Protein AF-A0A8X7Q4K1-F1 (afdb_monomer_lite)

pLDDT: mean 72.25, std 8.89, range [48.28, 85.38]

Organism: Brassica carinata (NCBI:txid52824)

Radius of gyration: 15.65 Å; chains: 1; bounding box: 35×26×43 Å

InterPro domains:
  IPR004314 Neprosin [PS52045] (13-93)
  IPR053168 Glutamic endopeptidase [PTHR31589] (13-80)

Structure (mmCIF, N/CA/C/O backbone):
data_AF-A0A8X7Q4K1-F1
#
_entry.id   AF-A0A8X7Q4K1-F1
#
loop_
_atom_site.group_PDB
_atom_site.id
_atom_site.type_symbol
_atom_site.label_atom_id
_atom_site.label_alt_id
_atom_site.label_comp_id
_atom_site.label_asym_id
_atom_site.label_entity_id
_atom_site.label_seq_id
_atom_site.pdbx_PDB_ins_code
_atom_site.Cartn_x
_atom_site.Cartn_y
_atom_site.Cartn_z
_atom_site.occupancy
_atom_site.B_iso_or_equiv
_atom_site.auth_seq_id
_atom_site.auth_comp_id
_atom_site.auth_asym_id
_atom_site.auth_atom_id
_atom_site.pdbx_PDB_model_num
ATOM 1 N N . MET A 1 1 ? 11.407 1.332 -17.700 1.00 60.00 1 MET A N 1
ATOM 2 C CA . MET A 1 1 ? 11.574 1.953 -16.360 1.00 60.00 1 MET A CA 1
ATOM 3 C C . MET A 1 1 ? 11.143 0.939 -15.308 1.00 60.00 1 MET A C 1
ATOM 5 O O . MET A 1 1 ? 10.338 0.078 -15.637 1.00 60.00 1 MET A O 1
ATOM 9 N N . ARG A 1 2 ? 11.702 0.976 -14.092 1.00 66.12 2 ARG A N 1
ATOM 10 C CA . ARG A 1 2 ? 11.367 0.019 -13.020 1.00 66.12 2 ARG A CA 1
ATOM 11 C C . ARG A 1 2 ? 10.381 0.664 -12.052 1.00 66.12 2 ARG A C 1
ATOM 13 O O . ARG A 1 2 ? 10.670 1.751 -11.549 1.00 66.12 2 ARG A O 1
ATOM 20 N N . TYR A 1 3 ? 9.254 0.005 -11.798 1.00 70.81 3 TYR A N 1
ATOM 21 C CA . TYR A 1 3 ? 8.247 0.476 -10.847 1.00 70.81 3 TYR A CA 1
ATOM 22 C C . TYR A 1 3 ? 8.040 -0.558 -9.751 1.00 70.81 3 TYR A C 1
ATOM 24 O O . TYR A 1 3 ? 8.042 -1.766 -9.993 1.00 70.81 3 TYR A O 1
ATOM 32 N N . CYS A 1 4 ? 7.839 -0.062 -8.539 1.00 73.75 4 CYS A N 1
ATOM 33 C CA . CYS A 1 4 ? 7.501 -0.869 -7.387 1.00 73.75 4 CYS A CA 1
ATOM 34 C C . CYS A 1 4 ? 6.325 -0.254 -6.654 1.00 73.75 4 CYS A C 1
ATOM 36 O O . CYS A 1 4 ? 6.291 0.949 -6.399 1.00 73.75 4 CYS A O 1
ATOM 38 N N . VAL A 1 5 ? 5.364 -1.099 -6.313 1.00 74.81 5 VAL A N 1
ATOM 39 C CA . VAL A 1 5 ? 4.261 -0.744 -5.433 1.00 74.81 5 VAL A CA 1
ATOM 40 C C . VAL A 1 5 ? 4.500 -1.448 -4.113 1.00 74.81 5 VAL A C 1
ATOM 42 O O . VAL A 1 5 ? 4.535 -2.676 -4.055 1.00 74.81 5 VAL A O 1
ATOM 45 N N . GLN A 1 6 ? 4.650 -0.669 -3.050 1.00 76.06 6 GLN A N 1
ATOM 46 C CA . GLN A 1 6 ? 4.791 -1.175 -1.695 1.00 76.06 6 GLN A CA 1
ATOM 47 C C . GLN A 1 6 ? 3.575 -0.756 -0.877 1.00 76.06 6 GLN A C 1
ATOM 49 O O . GLN A 1 6 ? 3.265 0.424 -0.746 1.00 76.06 6 GLN A O 1
ATOM 54 N N . MET A 1 7 ? 2.890 -1.732 -0.301 1.00 77.12 7 MET A N 1
ATOM 55 C CA . MET A 1 7 ? 1.711 -1.526 0.525 1.00 77.12 7 MET A CA 1
ATOM 56 C C . MET A 1 7 ? 2.011 -1.934 1.961 1.00 77.12 7 MET A C 1
ATOM 58 O O . MET A 1 7 ? 2.500 -3.036 2.216 1.00 77.12 7 MET A O 1
ATOM 62 N N . HIS A 1 8 ? 1.716 -1.034 2.895 1.00 73.12 8 HIS A N 1
ATOM 63 C CA . HIS A 1 8 ? 1.879 -1.225 4.331 1.00 73.12 8 HIS A CA 1
ATOM 64 C C . HIS A 1 8 ? 0.517 -1.110 5.005 1.00 73.12 8 HIS A C 1
ATOM 66 O O . HIS A 1 8 ? -0.197 -0.114 4.862 1.00 73.12 8 HIS A O 1
ATOM 72 N N . PHE A 1 9 ? 0.158 -2.137 5.766 1.00 71.38 9 PHE A N 1
ATOM 73 C CA . PHE A 1 9 ? -1.064 -2.163 6.550 1.00 71.38 9 PHE A CA 1
ATOM 74 C C . PHE A 1 9 ? -0.759 -2.437 8.017 1.00 71.38 9 PHE A C 1
ATOM 76 O O . PHE A 1 9 ? -0.055 -3.390 8.368 1.00 71.38 9 PHE A O 1
ATOM 83 N N . LYS A 1 10 ? -1.326 -1.594 8.881 1.00 68.00 10 LYS A N 1
ATOM 84 C CA . LYS A 1 10 ? -1.154 -1.676 10.324 1.00 68.00 10 LYS A CA 1
ATOM 85 C C . LYS A 1 10 ? -2.493 -1.512 11.030 1.00 68.00 10 LYS A C 1
ATOM 87 O O . LYS A 1 10 ? -3.146 -0.474 10.928 1.00 68.00 10 LYS A O 1
ATOM 92 N N . ILE A 1 11 ? -2.844 -2.504 11.838 1.00 62.22 11 ILE A N 1
ATOM 93 C CA . ILE A 1 11 ? -3.899 -2.380 12.846 1.00 62.22 11 ILE A CA 1
ATOM 94 C C . ILE A 1 11 ? -3.203 -2.306 14.201 1.00 62.22 11 ILE A C 1
ATOM 96 O O . ILE A 1 11 ? -2.414 -3.185 14.547 1.00 62.22 11 ILE A O 1
ATOM 100 N N . SER A 1 12 ? -3.456 -1.238 14.953 1.00 59.00 12 SER A N 1
ATOM 101 C CA . SER A 1 12 ? -2.985 -1.110 16.328 1.00 59.00 12 SER A CA 1
ATOM 102 C C . SER A 1 12 ? -4.139 -1.426 17.277 1.00 59.00 12 SER A C 1
ATOM 104 O O . SER A 1 12 ? -4.801 -0.504 17.740 1.00 59.00 12 SER A O 1
ATOM 106 N N . GLU A 1 13 ? -4.362 -2.711 17.557 1.00 59.31 13 GLU A N 1
ATOM 107 C CA . GLU A 1 13 ? -5.091 -3.169 18.749 1.00 59.31 13 GLU A CA 1
ATOM 108 C C . GLU A 1 13 ? -4.060 -3.332 1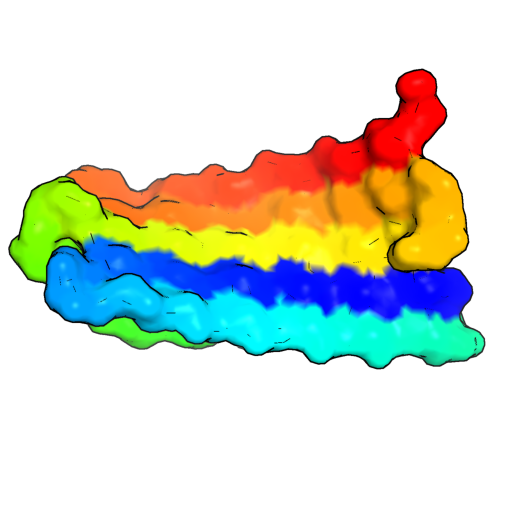9.873 1.00 59.31 13 GLU A C 1
ATOM 110 O O . GLU A 1 13 ? -2.975 -3.871 19.636 1.00 59.31 13 GLU A O 1
ATOM 115 N N . GLN A 1 14 ? -4.341 -2.840 21.083 1.00 51.59 14 GLN A N 1
ATOM 116 C CA . GLN A 1 14 ? -3.339 -2.743 22.162 1.00 51.59 14 GLN A CA 1
ATOM 117 C C . GLN A 1 14 ? -2.686 -4.078 22.586 1.00 51.59 14 GLN A C 1
ATOM 119 O O . GLN A 1 14 ? -1.705 -4.060 23.326 1.00 51.59 14 GLN A O 1
ATOM 124 N N . ILE A 1 15 ? -3.178 -5.222 22.102 1.00 52.47 15 ILE A N 1
ATOM 125 C CA . ILE A 1 15 ? -2.721 -6.559 22.502 1.00 52.47 15 ILE A CA 1
ATOM 126 C C . ILE A 1 15 ? -1.860 -7.244 21.419 1.00 52.47 15 ILE A C 1
ATOM 128 O O . ILE A 1 15 ? -0.967 -8.018 21.756 1.00 52.47 15 ILE A O 1
ATOM 132 N N . LEU A 1 16 ? -2.035 -6.933 20.126 1.00 53.41 16 LEU A N 1
ATOM 133 C CA . LEU A 1 16 ? -1.236 -7.513 19.035 1.00 53.41 16 LEU A CA 1
ATOM 134 C C . LEU A 1 16 ? -0.917 -6.458 17.970 1.00 53.41 16 LEU A C 1
ATOM 136 O O . LEU A 1 16 ? -1.756 -6.076 17.157 1.00 53.41 16 LEU A O 1
ATOM 140 N N . ARG A 1 17 ? 0.350 -6.029 17.918 1.00 60.19 17 ARG A N 1
ATOM 141 C CA . ARG A 1 17 ? 0.886 -5.240 16.800 1.00 60.19 17 ARG A CA 1
ATOM 142 C C . ARG A 1 17 ? 1.054 -6.146 15.580 1.00 60.19 17 ARG A C 1
ATOM 144 O O . ARG A 1 17 ? 2.133 -6.696 15.365 1.00 60.19 17 ARG A O 1
ATOM 151 N N . LYS A 1 18 ? -0.004 -6.320 14.787 1.00 63.91 18 LYS A N 1
ATOM 152 C CA . LYS A 1 18 ? 0.076 -7.063 13.525 1.00 63.91 18 LYS A CA 1
ATOM 153 C C . LYS A 1 18 ? 0.437 -6.119 12.380 1.00 63.91 18 LYS A C 1
ATOM 155 O O . LYS A 1 18 ? -0.230 -5.108 12.157 1.00 63.91 18 LYS A O 1
ATOM 160 N N . TRP A 1 19 ? 1.491 -6.478 11.657 1.00 66.81 19 TRP A N 1
ATOM 161 C CA . TRP A 1 19 ? 1.981 -5.764 10.482 1.00 66.81 19 TRP A CA 1
ATOM 162 C C . TRP A 1 19 ? 1.789 -6.654 9.260 1.00 66.81 19 TRP A C 1
ATOM 164 O O . TRP A 1 19 ? 2.119 -7.840 9.308 1.00 66.81 19 TRP A O 1
ATOM 174 N N . ALA A 1 20 ? 1.252 -6.094 8.182 1.00 73.38 20 ALA A N 1
ATOM 175 C CA . ALA A 1 20 ? 1.179 -6.769 6.896 1.00 73.38 20 ALA A CA 1
ATOM 176 C C . ALA A 1 20 ? 1.797 -5.864 5.831 1.00 73.38 20 ALA A C 1
ATOM 178 O O . ALA A 1 20 ? 1.359 -4.729 5.647 1.00 73.38 20 ALA A O 1
ATOM 179 N N . ASN A 1 21 ? 2.809 -6.387 5.141 1.00 79.25 21 ASN A N 1
ATOM 180 C CA . ASN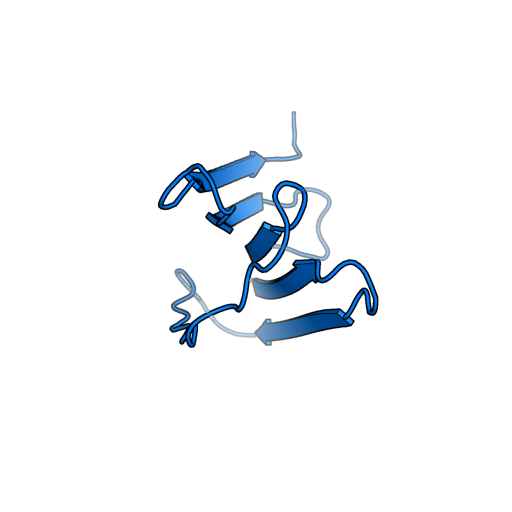 A 1 21 ? 3.500 -5.697 4.061 1.00 79.25 21 ASN A CA 1
ATOM 181 C C . ASN A 1 21 ? 3.376 -6.532 2.789 1.00 79.25 21 ASN A C 1
ATOM 183 O O . ASN A 1 21 ? 3.528 -7.753 2.834 1.00 79.25 21 ASN A O 1
ATOM 187 N N . ALA A 1 22 ? 3.124 -5.872 1.666 1.00 79.25 22 ALA A N 1
ATOM 188 C CA . ALA A 1 22 ? 3.129 -6.483 0.344 1.00 79.25 22 ALA A CA 1
ATOM 189 C C . ALA A 1 22 ? 3.928 -5.602 -0.617 1.00 79.25 22 ALA A C 1
ATOM 191 O O . ALA A 1 22 ? 3.836 -4.376 -0.559 1.00 79.25 22 ALA A O 1
ATOM 192 N N . ILE A 1 23 ? 4.720 -6.228 -1.487 1.00 83.50 23 ILE A N 1
ATOM 193 C CA . ILE A 1 23 ? 5.541 -5.542 -2.486 1.00 83.50 23 ILE A CA 1
ATOM 194 C C . ILE 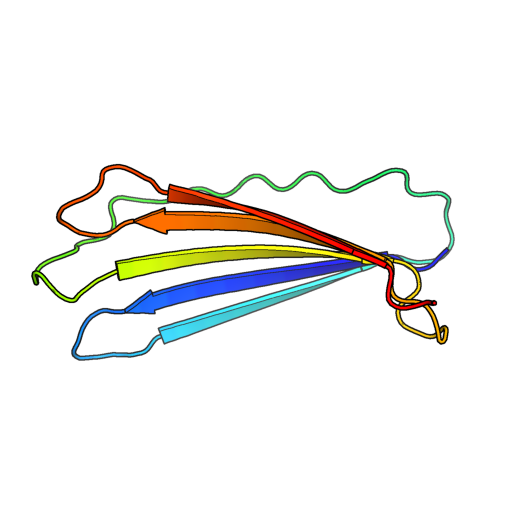A 1 23 ? 5.296 -6.208 -3.836 1.00 83.50 23 ILE A C 1
ATOM 196 O O . ILE A 1 23 ? 5.395 -7.428 -3.951 1.00 83.50 23 ILE A O 1
ATOM 200 N N . ALA A 1 24 ? 4.983 -5.402 -4.845 1.00 82.38 24 ALA A N 1
ATOM 201 C CA . ALA A 1 24 ? 4.862 -5.827 -6.231 1.00 82.38 24 ALA A CA 1
ATOM 202 C C . ALA A 1 24 ? 5.862 -5.054 -7.093 1.00 82.38 24 ALA A C 1
ATOM 204 O O . ALA A 1 24 ? 5.990 -3.836 -6.964 1.00 82.38 24 ALA A O 1
ATOM 205 N N . TYR A 1 25 ? 6.555 -5.768 -7.977 1.00 81.69 25 TYR A N 1
ATOM 206 C CA . TYR A 1 25 ? 7.597 -5.222 -8.840 1.00 81.69 25 TYR A CA 1
ATOM 207 C C . TYR A 1 25 ? 7.296 -5.539 -10.301 1.00 81.69 25 TYR A C 1
ATOM 209 O O . TYR A 1 25 ? 6.932 -6.670 -10.624 1.00 81.69 25 TYR A O 1
ATOM 217 N N . VAL A 1 26 ? 7.472 -4.544 -11.170 1.00 81.56 26 VAL A N 1
ATOM 218 C CA . VAL A 1 26 ? 7.324 -4.695 -12.620 1.00 81.56 26 VAL A CA 1
ATOM 219 C C . VAL A 1 26 ? 8.477 -4.013 -13.361 1.00 81.56 26 VA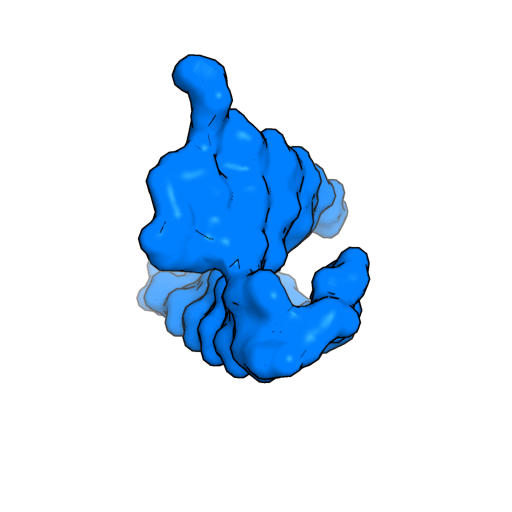L A C 1
ATOM 221 O O . VAL A 1 26 ? 8.956 -2.941 -12.979 1.00 81.56 26 VAL A O 1
ATOM 224 N N . GLU A 1 27 ? 8.925 -4.651 -14.441 1.00 81.94 27 GLU A N 1
ATOM 225 C CA . GLU A 1 27 ? 10.029 -4.210 -15.299 1.00 81.94 27 GLU A CA 1
ATOM 226 C C . GLU A 1 27 ? 9.701 -4.504 -16.773 1.00 81.94 27 GLU A C 1
ATOM 228 O O . GLU A 1 27 ? 8.743 -5.213 -17.071 1.00 81.94 27 GLU A O 1
ATOM 233 N N . GLY A 1 28 ? 10.475 -3.933 -17.698 1.00 77.00 28 GLY A N 1
ATOM 234 C CA . GLY A 1 28 ? 10.467 -4.305 -19.117 1.00 77.00 28 GLY A CA 1
ATOM 235 C C . GLY A 1 28 ? 9.587 -3.442 -20.018 1.00 77.00 28 GLY A C 1
ATOM 236 O O . GLY A 1 28 ? 9.876 -3.354 -21.203 1.00 77.00 28 GLY A O 1
ATOM 237 N N . ASP A 1 29 ? 8.609 -2.733 -19.454 1.00 79.25 29 ASP A N 1
ATOM 238 C CA . ASP A 1 29 ? 7.623 -1.959 -20.217 1.00 79.25 29 ASP A CA 1
ATOM 239 C C . ASP A 1 29 ? 7.488 -0.496 -19.757 1.00 79.25 29 ASP A C 1
ATOM 241 O O . ASP A 1 29 ? 8.113 -0.038 -18.786 1.00 79.25 29 ASP A O 1
ATOM 245 N N . ASN A 1 30 ? 6.668 0.254 -20.498 1.00 77.88 30 ASN A N 1
ATOM 246 C CA . ASN A 1 30 ? 6.251 1.611 -20.160 1.00 77.88 30 ASN A CA 1
ATOM 247 C C . ASN A 1 30 ? 4.982 1.572 -19.299 1.00 77.88 30 ASN A C 1
ATOM 249 O O . ASN A 1 30 ? 3.883 1.344 -19.799 1.00 77.88 30 ASN A O 1
ATOM 253 N N . TYR A 1 31 ? 5.135 1.830 -18.000 1.00 75.88 31 TYR A N 1
ATOM 254 C CA . TYR A 1 31 ? 4.026 1.908 -17.049 1.00 75.88 31 TYR A CA 1
ATOM 255 C C . TYR A 1 31 ? 3.762 3.367 -16.666 1.00 75.88 31 TYR A C 1
ATOM 257 O O . TYR A 1 31 ? 4.690 4.112 -16.365 1.00 75.88 31 TYR A O 1
ATOM 265 N N . TYR A 1 32 ? 2.494 3.777 -16.650 1.00 76.69 32 TYR A N 1
ATOM 266 C CA . TYR A 1 32 ? 2.099 5.177 -16.420 1.00 76.69 32 TYR A CA 1
ATOM 267 C C . TYR A 1 32 ? 1.529 5.437 -15.020 1.00 76.69 32 TYR A C 1
ATOM 269 O O . TYR A 1 32 ? 1.216 6.572 -14.671 1.00 76.69 32 TYR A O 1
ATOM 277 N N . GLY A 1 33 ? 1.384 4.394 -14.206 1.00 71.94 33 GLY A N 1
ATOM 278 C CA . GLY A 1 33 ? 0.844 4.494 -12.858 1.00 71.94 33 GLY A CA 1
ATOM 279 C C . GLY A 1 33 ? 0.461 3.132 -12.297 1.00 71.94 33 GLY A C 1
ATOM 280 O O . GLY A 1 33 ? 0.650 2.100 -12.941 1.00 71.94 33 GLY A O 1
ATOM 281 N N . ALA A 1 34 ? -0.102 3.140 -11.093 1.00 73.50 34 ALA A N 1
ATOM 282 C CA . ALA A 1 34 ? -0.624 1.954 -10.432 1.00 73.50 34 ALA A CA 1
ATOM 283 C C . ALA A 1 34 ? -2.050 2.212 -9.944 1.00 73.50 34 ALA A C 1
ATOM 285 O O . ALA A 1 34 ? -2.365 3.297 -9.454 1.00 73.50 34 ALA A O 1
ATOM 286 N N . LYS A 1 35 ? -2.907 1.195 -10.048 1.00 76.19 35 LYS A N 1
ATOM 287 C CA . LYS A 1 35 ? -4.245 1.198 -9.458 1.00 76.19 35 LYS A CA 1
ATOM 288 C C . LYS A 1 35 ? -4.351 0.032 -8.489 1.00 76.19 35 LYS A C 1
ATOM 290 O O . LYS A 1 35 ? -4.192 -1.117 -8.886 1.00 76.19 35 LYS A O 1
ATOM 295 N N . ALA A 1 36 ? -4.655 0.333 -7.234 1.00 72.50 36 ALA A N 1
ATOM 296 C CA . ALA A 1 36 ? -4.939 -0.658 -6.207 1.00 72.50 36 ALA A CA 1
ATOM 297 C C . ALA A 1 36 ? -6.366 -0.456 -5.693 1.00 72.50 36 ALA A C 1
ATOM 299 O O . ALA A 1 36 ? -6.822 0.675 -5.537 1.00 72.50 36 ALA A O 1
ATOM 300 N N . THR A 1 37 ? -7.075 -1.554 -5.439 1.00 71.31 37 THR A N 1
ATOM 301 C CA . THR A 1 37 ? -8.367 -1.537 -4.742 1.00 71.31 37 THR A CA 1
ATOM 302 C C . THR A 1 37 ? -8.186 -2.266 -3.428 1.00 71.31 37 THR A C 1
ATOM 304 O O . THR A 1 37 ? -7.703 -3.396 -3.415 1.00 71.31 37 THR A O 1
ATOM 307 N N . ILE A 1 38 ? -8.547 -1.620 -2.324 1.00 71.50 38 ILE A N 1
ATOM 308 C CA . ILE A 1 38 ? -8.369 -2.179 -0.989 1.00 71.50 38 ILE A CA 1
ATOM 309 C C . ILE A 1 38 ? -9.711 -2.187 -0.282 1.00 71.50 38 ILE A C 1
ATOM 311 O O . ILE A 1 38 ? -10.358 -1.151 -0.152 1.00 71.50 38 ILE A O 1
ATOM 315 N N . ASN A 1 39 ? -10.093 -3.357 0.217 1.00 67.94 39 ASN A N 1
ATOM 316 C CA . ASN A 1 39 ? -11.290 -3.512 1.026 1.00 67.94 39 ASN A CA 1
ATOM 317 C C . ASN A 1 39 ? -10.920 -3.427 2.506 1.00 67.94 39 ASN A C 1
ATOM 319 O O . ASN A 1 39 ? -10.159 -4.254 3.010 1.00 67.94 39 ASN A O 1
ATOM 323 N N . VAL A 1 40 ? -11.480 -2.442 3.207 1.00 65.75 40 VAL A N 1
ATOM 324 C CA . VAL A 1 40 ? -11.350 -2.314 4.662 1.00 65.75 40 VAL A CA 1
ATOM 325 C C . VAL A 1 40 ? -12.645 -2.771 5.305 1.00 65.75 40 VAL A C 1
ATOM 327 O O . VAL A 1 40 ? -13.673 -2.105 5.202 1.00 65.75 40 VAL A O 1
ATOM 330 N N . TRP A 1 41 ? -12.599 -3.903 5.997 1.00 60.81 41 TRP A N 1
ATOM 331 C CA . TRP A 1 41 ? -13.756 -4.423 6.715 1.00 60.81 41 TRP A CA 1
ATOM 332 C C . TRP A 1 41 ? -13.701 -3.999 8.181 1.00 60.81 41 TRP A C 1
ATOM 334 O O . TRP A 1 41 ? -12.762 -4.362 8.882 1.00 60.81 41 TRP A O 1
ATOM 344 N N . LYS A 1 42 ? -14.711 -3.219 8.606 1.00 62.28 42 LYS A N 1
ATOM 345 C CA . LYS A 1 42 ? -15.068 -2.848 9.995 1.00 62.28 42 LYS A CA 1
ATOM 346 C C . LYS A 1 42 ? -13.942 -3.069 11.029 1.00 62.28 42 LYS A C 1
ATOM 348 O O . LYS A 1 42 ? -14.019 -4.028 11.803 1.00 62.28 42 LYS A O 1
ATOM 353 N N . PRO A 1 43 ? -12.919 -2.197 11.073 1.00 61.94 43 PRO A N 1
ATOM 354 C CA . PRO A 1 43 ? -11.884 -2.296 12.092 1.00 61.94 43 PRO A CA 1
ATOM 355 C C . PRO A 1 43 ? -12.513 -2.076 13.473 1.00 61.94 43 PRO A C 1
ATOM 357 O O . PRO A 1 43 ? -13.206 -1.081 13.700 1.00 61.94 43 PRO A O 1
ATOM 360 N N . LYS A 1 44 ? -12.308 -3.019 14.398 1.00 64.56 44 LYS A N 1
ATOM 361 C CA . LYS A 1 44 ? -12.796 -2.905 15.776 1.00 64.56 44 LYS A CA 1
ATOM 362 C C . LYS A 1 44 ? -11.840 -2.013 16.566 1.00 64.56 44 LYS A C 1
ATOM 364 O O . LYS A 1 44 ? -10.871 -2.489 17.131 1.00 64.56 44 LYS A O 1
ATOM 369 N N . ILE A 1 45 ? -12.108 -0.711 16.600 1.00 65.31 45 ILE A N 1
ATOM 370 C CA . ILE A 1 45 ? -11.363 0.229 17.448 1.00 65.31 45 ILE A CA 1
ATOM 371 C C . ILE A 1 45 ? -12.069 0.265 18.808 1.00 65.31 45 ILE A C 1
ATOM 373 O O . ILE A 1 45 ? -13.087 0.943 18.967 1.00 65.31 45 ILE A O 1
ATOM 377 N N . GLN A 1 46 ? -11.587 -0.525 19.766 1.00 63.75 46 GLN A N 1
ATOM 378 C CA . GLN A 1 46 ? -12.221 -0.687 21.077 1.00 63.75 46 GLN A CA 1
ATOM 379 C C . GLN A 1 46 ? -11.786 0.404 22.058 1.00 63.75 46 GLN A C 1
ATOM 381 O O . GLN A 1 46 ? -12.587 0.828 22.894 1.00 63.75 46 GLN A O 1
ATOM 386 N N . GLN A 1 47 ? -10.555 0.909 21.935 1.00 69.00 47 GLN A N 1
ATOM 387 C CA . GLN A 1 47 ? -9.998 1.886 22.870 1.00 69.00 47 GLN A CA 1
ATOM 388 C C . GLN A 1 47 ? -9.736 3.262 22.249 1.00 69.00 47 GLN A C 1
ATOM 390 O O . GLN A 1 47 ? -9.546 3.420 21.047 1.00 69.00 47 GLN A O 1
ATOM 395 N N . GLN A 1 48 ? -9.684 4.293 23.097 1.00 66.75 48 GLN A N 1
ATOM 396 C CA . GLN A 1 48 ? -9.491 5.686 22.673 1.00 66.75 48 GLN A CA 1
ATOM 397 C C . GLN A 1 48 ? -8.119 5.953 22.023 1.00 66.75 48 GLN A C 1
ATOM 399 O O . GLN A 1 48 ? -7.995 6.877 21.225 1.00 66.75 48 GLN A O 1
ATOM 404 N N . HIS A 1 49 ? -7.116 5.120 22.318 1.00 73.25 49 HIS A N 1
ATOM 405 C CA . HIS A 1 49 ? -5.749 5.233 21.792 1.00 73.25 49 HIS A CA 1
ATOM 406 C C . HIS A 1 49 ? -5.457 4.277 20.622 1.00 73.25 49 HIS A C 1
ATOM 408 O O . HIS A 1 49 ? -4.321 4.204 20.153 1.00 73.25 49 HIS A O 1
ATOM 414 N N . GLU A 1 50 ? -6.455 3.531 20.150 1.00 73.25 50 GLU A N 1
ATOM 415 C CA . GLU A 1 50 ? -6.300 2.613 19.024 1.00 73.25 50 GLU A CA 1
ATOM 416 C C . GLU A 1 50 ? -6.526 3.323 17.689 1.00 73.25 50 GLU A C 1
ATOM 418 O O . GLU A 1 50 ? -7.335 4.249 17.557 1.00 73.25 50 GLU A O 1
ATOM 423 N N . PHE A 1 51 ? -5.785 2.879 16.677 1.00 75.44 51 PHE A N 1
ATOM 424 C CA . PHE A 1 51 ? -5.922 3.381 15.319 1.00 75.44 51 PHE A CA 1
ATOM 425 C C . PHE A 1 51 ? -5.643 2.285 14.294 1.00 75.44 51 PHE A C 1
ATOM 427 O O . PHE A 1 51 ? -4.812 1.398 14.496 1.00 75.44 51 PHE A O 1
ATOM 434 N N . THR A 1 52 ? -6.324 2.389 13.160 1.00 76.06 52 THR A N 1
ATOM 435 C CA . THR A 1 52 ? -5.991 1.648 11.943 1.00 76.06 52 THR A CA 1
ATOM 436 C C . THR A 1 52 ? -5.273 2.589 10.991 1.00 76.06 52 THR A C 1
ATOM 438 O O . THR A 1 52 ? -5.664 3.747 10.842 1.00 76.06 52 THR A O 1
ATOM 441 N N . PHE A 1 53 ? -4.208 2.101 10.370 1.00 81.12 53 PHE A N 1
ATOM 442 C CA . PHE A 1 53 ? -3.384 2.850 9.437 1.00 81.12 53 PHE A CA 1
ATOM 443 C C . PHE A 1 53 ? -3.130 2.017 8.187 1.00 81.12 53 PHE A C 1
ATOM 445 O O . PHE A 1 53 ? -2.720 0.856 8.264 1.00 81.12 53 PHE A O 1
ATOM 452 N N . LEU A 1 54 ? -3.359 2.632 7.036 1.00 80.38 54 LEU A N 1
ATOM 453 C CA . LEU A 1 54 ? -3.048 2.057 5.743 1.00 80.38 54 LEU A CA 1
ATOM 454 C C . LEU A 1 54 ? -2.258 3.059 4.922 1.00 80.38 54 LEU A C 1
ATOM 456 O O . LEU A 1 54 ? -2.601 4.239 4.903 1.00 80.38 54 LEU A O 1
ATOM 460 N N . GLN A 1 55 ? -1.241 2.570 4.222 1.00 83.31 55 GLN A N 1
ATOM 461 C CA . GLN A 1 55 ? -0.379 3.384 3.382 1.00 83.31 55 GLN A CA 1
ATOM 462 C C . GLN A 1 55 ? 0.072 2.583 2.160 1.00 83.31 55 GLN A C 1
ATOM 464 O O . GLN A 1 55 ? 0.375 1.391 2.246 1.00 83.31 55 GLN A O 1
ATOM 469 N N . ILE A 1 56 ? 0.117 3.245 1.014 1.00 83.00 56 ILE A N 1
ATOM 470 C CA . ILE A 1 56 ? 0.628 2.720 -0.246 1.00 83.00 56 ILE A CA 1
ATOM 471 C C . ILE A 1 56 ? 1.679 3.689 -0.755 1.00 83.00 56 ILE A C 1
ATOM 473 O O . ILE A 1 56 ? 1.477 4.901 -0.734 1.00 83.00 56 ILE A O 1
ATOM 477 N N . TRP A 1 57 ? 2.762 3.122 -1.262 1.00 83.81 57 TRP A N 1
ATOM 478 C CA . TRP A 1 57 ? 3.853 3.815 -1.914 1.00 83.81 57 TRP A CA 1
ATOM 479 C C . TRP A 1 57 ? 3.960 3.317 -3.350 1.00 83.81 57 TRP A C 1
ATOM 481 O O . TRP A 1 57 ? 4.082 2.113 -3.587 1.00 83.81 57 TRP A O 1
ATOM 491 N N . LEU A 1 58 ? 3.941 4.240 -4.305 1.00 83.00 58 LEU A N 1
ATOM 492 C CA . LEU A 1 58 ? 4.398 3.998 -5.665 1.00 83.00 58 LEU A CA 1
ATOM 493 C C . LEU A 1 58 ? 5.803 4.575 -5.789 1.00 83.00 58 LEU A C 1
ATOM 495 O O . LEU A 1 58 ? 5.993 5.784 -5.687 1.00 83.00 58 LEU A O 1
ATOM 499 N N . LEU A 1 59 ? 6.775 3.696 -6.000 1.00 81.12 59 LEU A N 1
ATOM 500 C CA . LEU A 1 59 ? 8.181 4.029 -6.149 1.00 81.12 59 LEU A CA 1
ATOM 501 C C . LEU A 1 59 ? 8.577 3.830 -7.608 1.00 81.12 59 LEU A C 1
ATOM 503 O O . LEU A 1 59 ? 8.364 2.759 -8.183 1.00 81.12 59 LEU A O 1
ATOM 507 N N . SER A 1 60 ? 9.174 4.857 -8.201 1.00 78.19 60 SER A N 1
ATOM 508 C CA . SER A 1 60 ? 9.825 4.740 -9.503 1.00 78.19 60 SER A CA 1
ATOM 509 C C . SER A 1 60 ? 11.337 4.734 -9.338 1.00 78.19 60 SER A C 1
ATOM 511 O O . SER A 1 60 ? 11.878 5.372 -8.437 1.00 78.19 60 SER A O 1
ATOM 513 N N . ASP A 1 61 ? 11.996 4.002 -10.230 1.00 75.19 61 ASP A N 1
ATOM 514 C CA . ASP A 1 61 ? 13.448 4.017 -10.389 1.00 75.19 61 ASP A CA 1
ATOM 515 C C . ASP A 1 61 ? 14.234 3.541 -9.150 1.00 75.19 61 ASP A C 1
ATOM 517 O O . ASP A 1 61 ? 15.258 4.105 -8.778 1.00 75.19 61 ASP A O 1
ATOM 521 N N . LEU A 1 62 ? 13.769 2.438 -8.542 1.00 64.50 62 LEU A N 1
ATOM 522 C CA . LEU A 1 62 ? 14.294 1.822 -7.307 1.00 64.50 62 LEU A CA 1
ATOM 523 C C . LEU A 1 62 ? 15.823 1.629 -7.214 1.00 64.50 62 LEU A C 1
ATOM 525 O O . LEU A 1 62 ? 16.337 1.426 -6.118 1.00 64.50 62 LEU A O 1
ATOM 529 N N . PHE A 1 63 ? 16.538 1.624 -8.340 1.00 65.06 63 PHE A N 1
ATOM 530 C CA . PHE A 1 63 ? 17.981 1.361 -8.406 1.00 65.06 63 PHE A CA 1
ATOM 531 C C . PHE A 1 63 ? 18.805 2.574 -8.848 1.00 65.06 63 PHE A C 1
ATOM 533 O O . PHE A 1 63 ? 20.026 2.466 -8.971 1.00 65.06 63 PHE A O 1
ATOM 540 N N . ARG A 1 64 ? 18.172 3.723 -9.104 1.00 63.59 64 ARG A N 1
ATOM 541 C CA . ARG A 1 64 ? 18.884 4.974 -9.377 1.00 63.59 64 ARG A CA 1
ATOM 542 C C . ARG A 1 64 ? 18.877 5.867 -8.144 1.00 63.59 64 ARG A C 1
ATOM 544 O O . ARG A 1 64 ? 18.058 5.729 -7.245 1.00 63.59 64 ARG A O 1
ATOM 551 N N . LYS A 1 65 ? 19.823 6.808 -8.116 1.00 63.06 65 LYS A N 1
ATOM 552 C CA . LYS A 1 65 ? 20.043 7.770 -7.021 1.00 63.06 65 LYS A CA 1
ATOM 553 C C . LYS A 1 65 ? 18.812 8.642 -6.708 1.00 63.06 65 LYS A C 1
ATOM 555 O O . LYS A 1 65 ? 18.761 9.253 -5.647 1.00 63.06 65 LYS A O 1
ATOM 560 N N . TYR 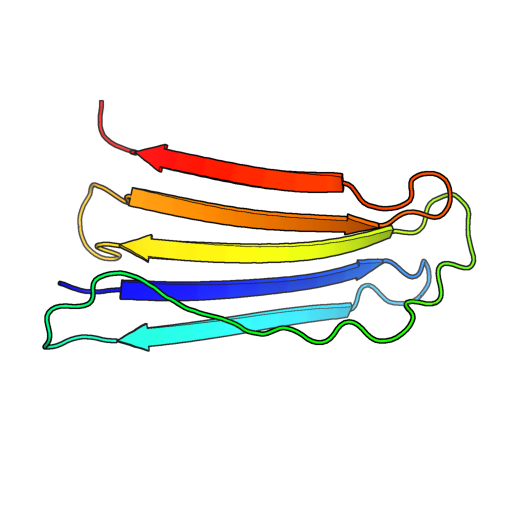A 1 66 ? 17.842 8.693 -7.621 1.00 62.97 66 TYR A N 1
ATOM 561 C CA . TYR A 1 66 ? 16.665 9.548 -7.555 1.00 62.97 66 TYR A CA 1
ATOM 562 C C . TYR A 1 66 ? 15.412 8.685 -7.429 1.00 62.97 66 TYR A C 1
ATOM 564 O O . TYR A 1 66 ? 14.957 8.097 -8.407 1.00 62.97 66 TYR A O 1
ATOM 572 N N . LEU A 1 67 ? 14.867 8.604 -6.217 1.00 70.50 67 LEU A N 1
ATOM 573 C CA . LEU A 1 67 ? 13.594 7.947 -5.965 1.00 70.50 67 LEU A CA 1
ATOM 574 C C . LEU A 1 67 ? 12.486 8.994 -6.050 1.00 70.50 67 LEU A C 1
ATOM 576 O O . LEU A 1 67 ? 12.389 9.881 -5.196 1.00 70.50 67 LEU A O 1
ATOM 580 N N . ASN A 1 68 ? 11.630 8.868 -7.063 1.00 77.38 68 ASN A N 1
ATOM 581 C CA . ASN A 1 68 ? 10.356 9.578 -7.049 1.00 77.38 68 ASN A CA 1
ATOM 582 C C . ASN A 1 68 ? 9.331 8.661 -6.397 1.00 77.38 68 ASN A C 1
ATOM 584 O O . ASN A 1 68 ? 9.124 7.530 -6.860 1.00 77.38 68 ASN A O 1
ATOM 588 N N . SER A 1 69 ? 8.713 9.154 -5.327 1.00 81.94 69 SER A N 1
ATOM 589 C CA . SER A 1 69 ? 7.677 8.436 -4.598 1.00 81.94 69 SER A CA 1
ATOM 590 C C . SER A 1 69 ? 6.361 9.200 -4.620 1.00 81.94 69 SER A C 1
ATOM 592 O O . SER A 1 69 ? 6.340 10.432 -4.550 1.00 81.94 69 SER A O 1
ATOM 594 N N . ILE A 1 70 ? 5.266 8.453 -4.711 1.00 83.50 70 ILE A N 1
ATOM 595 C CA . ILE A 1 70 ? 3.921 8.927 -4.395 1.00 83.50 70 ILE A CA 1
ATOM 596 C C . ILE A 1 70 ? 3.414 8.069 -3.251 1.00 83.50 70 ILE A C 1
ATOM 598 O O . ILE A 1 70 ? 3.445 6.841 -3.323 1.00 83.50 70 ILE A O 1
ATOM 602 N N . GLU A 1 71 ? 2.931 8.726 -2.214 1.00 85.38 71 GLU A N 1
ATOM 603 C CA . GLU A 1 71 ? 2.366 8.103 -1.037 1.00 85.38 71 GLU A CA 1
ATOM 604 C C . GLU A 1 71 ? 0.891 8.477 -0.926 1.00 85.38 71 GLU A C 1
ATOM 606 O O . GLU A 1 71 ? 0.517 9.644 -1.065 1.00 85.38 71 GLU A O 1
ATOM 611 N N . ALA A 1 72 ? 0.050 7.484 -0.657 1.00 84.00 72 ALA A N 1
ATOM 612 C CA . ALA A 1 72 ? -1.340 7.705 -0.307 1.00 84.00 72 ALA A CA 1
ATOM 613 C C . ALA A 1 72 ? -1.793 6.722 0.771 1.00 84.00 72 ALA A C 1
ATOM 615 O O . ALA A 1 72 ? -1.381 5.563 0.792 1.00 84.00 72 ALA A O 1
ATOM 616 N N . GLY A 1 73 ? -2.680 7.156 1.656 1.00 84.62 73 GLY A N 1
ATOM 617 C CA . GLY A 1 73 ? -3.146 6.319 2.749 1.00 84.62 73 GLY A CA 1
ATOM 618 C C . GLY A 1 73 ? -4.274 6.940 3.546 1.00 84.62 73 GLY A C 1
ATOM 619 O O . GLY A 1 73 ? -4.756 8.031 3.240 1.00 84.62 73 GLY A O 1
ATOM 620 N N . TRP A 1 74 ? -4.688 6.244 4.597 1.00 83.00 74 TRP A N 1
ATOM 621 C CA . TRP A 1 74 ? -5.596 6.805 5.583 1.00 83.00 74 TRP A CA 1
ATOM 622 C C . TRP A 1 74 ? -5.312 6.293 6.987 1.00 83.00 74 TRP A C 1
ATOM 624 O O . TRP A 1 74 ? -4.861 5.164 7.204 1.00 83.00 74 TRP A O 1
ATOM 634 N N . LYS A 1 75 ? -5.646 7.135 7.961 1.00 80.75 75 LYS A N 1
ATOM 635 C CA . LYS A 1 75 ? -5.688 6.791 9.378 1.00 80.75 75 LYS A CA 1
ATOM 636 C C . LYS A 1 75 ? -7.123 6.904 9.877 1.00 80.75 75 LYS A C 1
ATOM 638 O O . LYS A 1 75 ? -7.777 7.920 9.658 1.00 80.75 75 LYS A O 1
ATOM 643 N N . VAL A 1 76 ? -7.590 5.872 10.571 1.00 78.06 76 VAL A N 1
ATOM 644 C CA . VAL A 1 76 ? -8.880 5.867 11.271 1.00 78.06 76 VAL A CA 1
ATOM 645 C C . VAL A 1 76 ? -8.607 5.699 12.756 1.00 78.06 76 VAL A C 1
ATOM 647 O O . VAL A 1 76 ? -7.879 4.789 13.154 1.00 78.06 76 VAL A O 1
ATOM 650 N N . ASN A 1 77 ? -9.178 6.569 13.579 1.00 76.56 77 ASN A N 1
ATOM 651 C CA . ASN A 1 77 ? -9.182 6.427 15.031 1.00 76.56 77 ASN A CA 1
ATOM 652 C C . ASN A 1 77 ? -10.624 6.574 15.543 1.00 76.56 77 ASN A C 1
ATOM 654 O O . ASN A 1 77 ? -11.536 6.889 14.786 1.00 76.56 77 ASN A O 1
ATOM 658 N N . ARG A 1 78 ? -10.852 6.313 16.831 1.00 69.38 78 ARG A N 1
ATOM 659 C CA . ARG A 1 78 ? -12.208 6.306 17.406 1.00 69.38 78 ARG A CA 1
ATOM 660 C C . ARG A 1 78 ? -12.919 7.669 17.352 1.00 69.38 78 ARG A C 1
ATOM 662 O O . ARG A 1 78 ? -14.142 7.708 17.392 1.00 69.38 78 ARG A O 1
ATOM 669 N N . ILE A 1 79 ? -12.161 8.768 17.319 1.00 65.31 79 ILE A N 1
ATOM 670 C CA . ILE A 1 79 ? -12.676 10.141 17.478 1.00 65.31 79 ILE A CA 1
ATOM 671 C C . ILE A 1 79 ? -12.842 10.858 16.126 1.00 65.31 79 ILE A C 1
ATOM 673 O O . ILE A 1 79 ? -13.739 11.682 15.982 1.00 65.31 79 ILE A O 1
ATOM 677 N N . TYR A 1 80 ? -12.025 10.536 15.122 1.00 60.41 80 TYR A N 1
ATOM 678 C CA . TYR A 1 80 ? -12.027 11.171 13.804 1.00 60.41 80 TYR A CA 1
ATOM 679 C C . TYR A 1 80 ? -12.403 10.151 12.723 1.00 60.41 80 TYR A C 1
ATOM 681 O O . TYR A 1 80 ? -11.848 9.055 12.667 1.00 60.41 80 TYR A O 1
ATOM 689 N N . MET A 1 81 ? -13.348 10.524 11.853 1.00 60.81 81 MET A N 1
ATOM 690 C CA . MET A 1 81 ? -13.994 9.592 10.921 1.00 60.81 81 MET A CA 1
ATOM 691 C C . MET A 1 81 ? -13.031 9.007 9.874 1.00 60.81 81 MET A C 1
ATOM 693 O O . MET A 1 81 ? -13.056 7.798 9.692 1.00 60.81 81 MET A O 1
ATOM 697 N N . VAL A 1 82 ? -12.156 9.800 9.240 1.00 71.25 82 VAL A N 1
ATOM 698 C CA . VAL A 1 82 ? -11.045 9.352 8.365 1.00 71.25 82 VAL A CA 1
ATOM 699 C C . VAL A 1 82 ? -10.056 10.517 8.199 1.00 71.25 82 VAL A C 1
ATOM 701 O O . VAL A 1 82 ? -10.483 11.642 7.950 1.00 71.25 82 VAL A O 1
ATOM 704 N N . THR A 1 83 ? -8.744 10.274 8.269 1.00 74.75 83 THR A N 1
ATOM 705 C CA . THR A 1 83 ? -7.714 11.225 7.804 1.00 74.75 83 THR A CA 1
ATOM 706 C C . THR A 1 83 ? -7.023 10.661 6.571 1.00 74.75 83 THR A C 1
ATOM 708 O O . THR A 1 83 ? -6.432 9.589 6.666 1.00 74.75 83 THR A O 1
ATOM 711 N N . ILE A 1 84 ? -7.080 11.369 5.440 1.00 78.62 84 ILE A N 1
ATOM 712 C CA . ILE A 1 84 ? -6.352 11.012 4.213 1.00 78.62 84 ILE A CA 1
ATOM 713 C C . ILE A 1 84 ? -4.905 11.497 4.319 1.00 78.62 84 ILE A C 1
ATOM 715 O O . ILE A 1 84 ? -4.647 12.609 4.773 1.00 78.62 84 ILE A O 1
ATOM 719 N N . ILE A 1 85 ? -3.973 10.652 3.894 1.00 80.38 85 ILE A N 1
ATOM 720 C CA . ILE A 1 85 ? -2.546 10.948 3.800 1.00 80.38 85 ILE A CA 1
ATOM 721 C C . ILE A 1 85 ? -2.198 10.954 2.321 1.00 80.38 85 ILE A C 1
ATOM 723 O O . ILE A 1 85 ? -2.553 10.016 1.608 1.00 80.38 85 ILE A O 1
ATOM 727 N N . GLN A 1 86 ? -1.546 12.017 1.865 1.00 84.88 86 GLN A N 1
ATOM 728 C CA . GLN A 1 86 ? -1.000 12.132 0.521 1.00 84.88 86 GLN A CA 1
ATOM 729 C C . GLN A 1 86 ? 0.350 12.835 0.604 1.00 84.88 86 GLN A C 1
ATOM 731 O O . GLN A 1 86 ? 0.498 13.812 1.338 1.00 84.88 86 GLN A O 1
ATOM 736 N N . GLY A 1 87 ? 1.322 12.340 -0.150 1.00 81.94 87 GLY A N 1
ATOM 737 C CA . GLY A 1 87 ? 2.653 12.919 -0.213 1.00 81.94 87 GLY A CA 1
ATOM 738 C C . GLY A 1 87 ? 3.356 12.537 -1.503 1.00 81.94 87 GLY A C 1
ATOM 739 O O . GLY A 1 87 ? 3.046 11.526 -2.129 1.00 81.94 87 GLY A O 1
ATOM 740 N N . SER A 1 88 ? 4.314 13.356 -1.907 1.00 83.06 88 SER A N 1
ATOM 741 C CA . SER A 1 88 ? 5.240 13.016 -2.978 1.00 83.06 88 SER A CA 1
ATOM 742 C C . SER A 1 88 ? 6.631 13.459 -2.576 1.00 83.06 88 SER A C 1
ATOM 744 O O . SER A 1 88 ? 6.794 14.579 -2.088 1.00 83.06 88 SER A O 1
ATOM 746 N N . SER A 1 89 ? 7.630 12.614 -2.804 1.00 80.31 89 SER A N 1
ATOM 747 C CA . SER A 1 89 ? 9.026 12.992 -2.609 1.00 80.31 89 SER A CA 1
ATOM 748 C C . SER A 1 89 ? 9.781 12.894 -3.922 1.00 80.31 89 SER A C 1
ATOM 750 O O . SER A 1 89 ? 9.696 11.884 -4.621 1.00 80.31 89 SER A O 1
ATOM 752 N N . LEU A 1 90 ? 10.572 13.922 -4.203 1.00 73.25 90 LEU A N 1
ATOM 753 C CA . LEU A 1 90 ? 11.647 13.888 -5.183 1.00 73.25 90 LEU A CA 1
ATOM 754 C C . LEU A 1 90 ? 12.940 13.989 -4.379 1.00 73.25 90 LEU A C 1
ATOM 756 O O . LEU A 1 90 ? 13.298 15.066 -3.906 1.00 73.25 90 LEU A O 1
ATOM 760 N N . THR A 1 91 ? 13.620 12.872 -4.142 1.00 63.50 91 THR A N 1
ATOM 761 C CA . THR A 1 91 ? 14.946 12.930 -3.515 1.00 63.50 91 THR A CA 1
ATOM 762 C C . THR A 1 91 ? 15.957 13.258 -4.613 1.00 63.50 91 THR A C 1
ATOM 764 O O . THR A 1 91 ? 16.334 12.357 -5.363 1.00 63.50 91 THR A O 1
ATOM 767 N N . GLY A 1 92 ? 16.335 14.534 -4.781 1.00 56.78 92 GLY A N 1
ATOM 768 C CA . GLY A 1 92 ? 17.181 14.932 -5.915 1.00 56.78 92 GLY A CA 1
ATOM 769 C C . GLY A 1 92 ? 17.536 16.411 -6.118 1.00 56.78 92 GLY A C 1
ATOM 770 O O . GLY A 1 92 ? 17.873 16.752 -7.250 1.00 56.78 92 GLY A O 1
ATOM 771 N N . LEU A 1 93 ? 17.493 17.261 -5.085 1.00 48.28 93 LEU A N 1
ATOM 772 C CA . LEU A 1 93 ? 18.200 18.554 -5.079 1.00 48.28 93 LEU A CA 1
ATOM 773 C C . LEU A 1 93 ? 19.397 18.470 -4.132 1.00 48.28 93 LEU A C 1
ATOM 775 O O . LEU A 1 93 ? 19.194 17.964 -3.005 1.00 48.28 93 LEU A O 1
#

Sequence (93 aa):
MRYCVQMHFKISE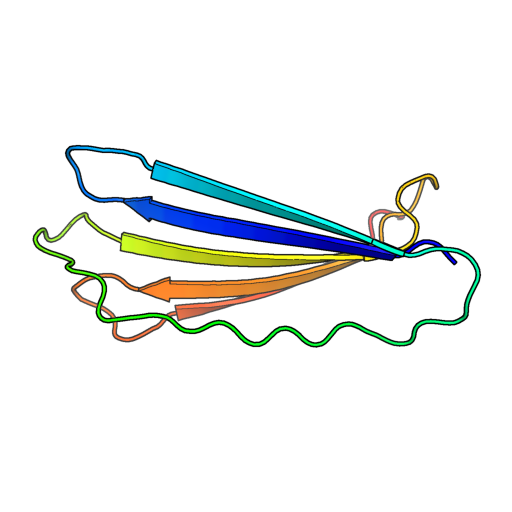QILRKWANAIAYVEGDNYYGAKATINVWKPKIQQQHEFTFLQIWLLSDLFRKYLNSIEAGWKVNRIYMVTIIQGSSLTGL

Foldseek 3Di:
DKKKKKKWWFWDDPPDTDIDIDMDIDDDDDDDDDDDDDDDDDRPQPDQPTKIKIKMKMWPPVPDPWTWIWMWIWMDGPPDHIDIDTDIDTPDD

Secondary structure (DSSP, 8-state):
--EEEEEEEEEEETTEEEEEEEEEEE-SS-----------------STT-EEEEEEEEEE-TTSS--EEEEEEEEEESSSS-EEEEEEEE---